Protein AF-A0A060BQP9-F1 (afdb_monomer_lite)

Sequence (134 aa):
MGTMTHGDDLELIRDLPEAISDLVGREVRVDLVGVTRGSAPKGMDKLEFPSPQYASFVRWLYSQRARWSVGLAPLCASEVNDAKSDLKLLEYAALGVPCVASDRGPYAHQDEMAELAAIDPSQWAERCALLMLD

Organism: NCBI:txid157278

Radius of gyration: 14.17 Å; chains: 1; bounding box: 34×31×32 Å

Structure (mmCIF, N/CA/C/O backbone):
data_AF-A0A060BQP9-F1
#
_entry.id   AF-A0A060BQP9-F1
#
loop_
_atom_site.group_PDB
_atom_site.id
_atom_site.type_symbol
_atom_site.label_atom_id
_atom_site.label_alt_id
_atom_site.label_comp_id
_atom_site.label_asym_id
_atom_site.label_entity_id
_atom_site.label_seq_id
_atom_site.pdbx_PDB_ins_code
_atom_site.Cartn_x
_atom_site.Cartn_y
_atom_site.Cartn_z
_atom_site.occupancy
_atom_site.B_iso_or_equiv
_atom_site.auth_seq_id
_atom_site.auth_comp_id
_atom_site.auth_asym_id
_atom_site.auth_atom_id
_atom_site.pdbx_PDB_model_num
ATOM 1 N N . MET A 1 1 ? 9.757 -3.928 2.289 1.00 46.44 1 MET A N 1
ATOM 2 C CA . MET A 1 1 ? 10.681 -2.752 2.265 1.00 46.44 1 MET A CA 1
ATOM 3 C C . MET A 1 1 ? 10.962 -2.365 0.813 1.00 46.44 1 MET A C 1
ATOM 5 O O . MET A 1 1 ? 11.758 -3.034 0.167 1.00 46.44 1 MET A O 1
ATOM 9 N N . GLY A 1 2 ? 10.263 -1.361 0.271 1.00 43.72 2 GLY A N 1
ATOM 10 C CA . GLY A 1 2 ? 10.378 -0.972 -1.143 1.00 43.72 2 GLY A CA 1
ATOM 11 C C . GLY A 1 2 ? 11.680 -0.226 -1.447 1.00 43.72 2 GLY A C 1
ATOM 12 O O . GLY A 1 2 ? 12.011 0.744 -0.770 1.00 43.72 2 GLY A O 1
ATOM 13 N N . THR A 1 3 ? 12.432 -0.691 -2.445 1.00 40.88 3 THR A N 1
ATOM 14 C CA . THR A 1 3 ? 13.570 0.033 -3.024 1.00 40.88 3 THR A CA 1
ATOM 15 C C . THR A 1 3 ? 13.085 1.079 -4.033 1.00 40.88 3 THR A C 1
ATOM 17 O O . THR A 1 3 ? 12.011 0.963 -4.620 1.00 40.88 3 THR A O 1
ATOM 20 N N . MET A 1 4 ? 13.876 2.144 -4.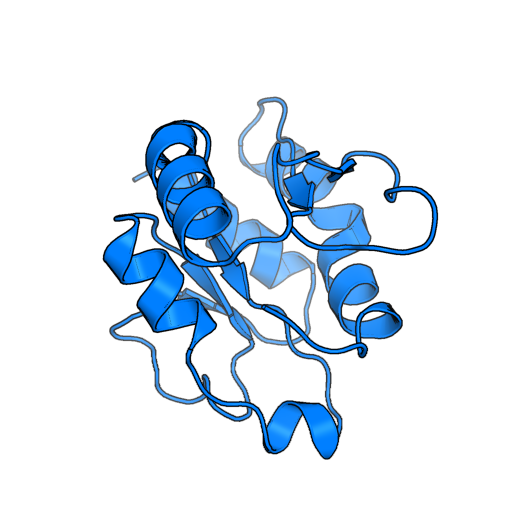171 1.00 48.94 4 MET A N 1
ATOM 21 C CA . MET A 1 4 ? 13.542 3.405 -4.838 1.00 48.94 4 MET A CA 1
ATOM 22 C C . MET A 1 4 ? 13.011 3.244 -6.277 1.00 48.94 4 MET A C 1
ATOM 24 O O . MET A 1 4 ? 13.781 3.011 -7.204 1.00 48.94 4 MET A O 1
ATOM 28 N N . THR A 1 5 ? 11.707 3.471 -6.467 1.00 49.78 5 THR A N 1
ATOM 29 C CA . THR A 1 5 ? 11.071 3.779 -7.777 1.00 49.78 5 THR A CA 1
ATOM 30 C C . THR A 1 5 ? 9.891 4.760 -7.617 1.00 49.78 5 THR A C 1
ATOM 32 O O . THR A 1 5 ? 9.008 4.850 -8.454 1.00 49.78 5 THR A O 1
ATOM 35 N N . HIS A 1 6 ? 9.850 5.499 -6.502 1.00 57.34 6 HIS A N 1
ATOM 36 C CA . HIS A 1 6 ? 8.616 6.058 -5.934 1.00 57.34 6 HIS A CA 1
ATOM 37 C C . HIS A 1 6 ? 8.036 7.319 -6.591 1.00 57.34 6 HIS A C 1
ATOM 39 O O . HIS A 1 6 ? 7.029 7.797 -6.094 1.00 57.34 6 HIS A O 1
ATOM 45 N N . GLY A 1 7 ? 8.640 7.890 -7.636 1.00 65.75 7 GLY A N 1
ATOM 46 C CA . GLY A 1 7 ? 8.076 9.092 -8.266 1.00 65.75 7 GLY A CA 1
ATOM 47 C C . GLY A 1 7 ? 6.727 8.782 -8.905 1.00 65.75 7 GLY A C 1
ATOM 48 O O . GLY A 1 7 ? 5.691 9.234 -8.432 1.00 65.75 7 GLY A O 1
ATOM 49 N N . ASP A 1 8 ? 6.761 7.922 -9.914 1.00 75.69 8 ASP A N 1
ATOM 50 C CA . ASP A 1 8 ? 5.605 7.650 -10.766 1.00 75.69 8 ASP A CA 1
ATOM 51 C C . ASP A 1 8 ? 4.530 6.825 -10.043 1.00 75.69 8 ASP A C 1
ATOM 53 O O . ASP A 1 8 ? 3.341 7.037 -10.258 1.00 75.69 8 ASP A O 1
ATOM 57 N N . ASP A 1 9 ? 4.924 5.918 -9.142 1.00 84.06 9 ASP A N 1
ATOM 58 C CA . ASP A 1 9 ? 3.966 5.135 -8.349 1.00 84.06 9 ASP A CA 1
ATOM 59 C C . ASP A 1 9 ? 3.212 6.021 -7.333 1.00 84.06 9 ASP A C 1
ATOM 61 O O . ASP A 1 9 ? 2.023 5.810 -7.103 1.00 84.06 9 ASP A O 1
ATOM 65 N N . LEU A 1 10 ? 3.884 7.006 -6.707 1.00 84.50 10 LEU A N 1
ATOM 66 C CA . LEU A 1 10 ? 3.217 7.973 -5.817 1.00 84.50 10 LEU A CA 1
ATOM 67 C C . LEU A 1 10 ? 2.413 9.000 -6.614 1.00 84.50 10 LEU A C 1
ATOM 69 O O . LEU A 1 10 ? 1.391 9.469 -6.122 1.00 84.50 10 LEU A O 1
ATOM 73 N N . GLU A 1 11 ? 2.858 9.330 -7.827 1.00 85.69 11 GLU A N 1
ATOM 74 C CA . GLU A 1 11 ? 2.127 10.185 -8.758 1.00 85.69 11 GLU A CA 1
ATOM 75 C C . GLU A 1 11 ? 0.747 9.623 -9.079 1.00 85.69 11 GLU A C 1
ATOM 77 O O . GLU A 1 11 ? -0.242 10.346 -8.992 1.00 85.69 11 GLU A O 1
ATOM 82 N N . LEU A 1 12 ? 0.680 8.323 -9.383 1.00 87.31 12 LEU A N 1
ATOM 83 C CA . LEU A 1 12 ? -0.560 7.624 -9.715 1.00 87.31 12 LEU A CA 1
ATOM 84 C C . LEU A 1 12 ? -1.631 7.772 -8.628 1.00 87.31 12 LEU A C 1
ATOM 86 O O . LEU A 1 12 ? -2.816 7.867 -8.932 1.00 87.31 12 LEU A O 1
ATOM 90 N N . ILE A 1 13 ? -1.212 7.798 -7.363 1.00 90.56 13 ILE A N 1
ATOM 91 C CA . ILE A 1 13 ? -2.121 7.858 -6.215 1.00 90.56 13 ILE A CA 1
ATOM 92 C C . ILE A 1 13 ? -2.137 9.229 -5.533 1.00 90.56 13 ILE A C 1
ATOM 94 O O . ILE A 1 13 ? -2.682 9.347 -4.439 1.00 90.56 13 ILE A O 1
ATOM 98 N N . ARG A 1 14 ? -1.537 10.266 -6.130 1.00 90.19 14 ARG A N 1
ATOM 99 C CA . ARG A 1 14 ? -1.354 11.571 -5.477 1.00 90.19 14 ARG A CA 1
ATOM 100 C C . ARG A 1 14 ? -2.674 12.178 -5.001 1.00 90.19 14 ARG A C 1
ATOM 102 O O . ARG A 1 14 ? -2.763 12.606 -3.854 1.00 90.19 14 ARG A O 1
ATOM 109 N N . ASP A 1 15 ? -3.671 12.193 -5.875 1.00 92.06 15 ASP A N 1
ATOM 110 C CA . ASP A 1 15 ? -4.963 12.844 -5.625 1.00 92.06 15 ASP A CA 1
ATOM 111 C C . ASP A 1 15 ? -5.994 11.867 -5.029 1.00 92.06 15 ASP A C 1
ATOM 113 O O . ASP A 1 15 ? -7.157 12.202 -4.811 1.00 92.06 15 ASP A O 1
ATOM 117 N N . LEU A 1 16 ? -5.552 10.644 -4.719 1.00 93.31 16 LEU A N 1
ATOM 118 C CA . LEU A 1 16 ? -6.390 9.569 -4.211 1.00 93.31 16 LEU A CA 1
ATOM 119 C C . LEU A 1 16 ? -7.104 9.909 -2.886 1.00 93.31 16 LEU A C 1
ATOM 121 O O . LEU A 1 16 ? -8.278 9.564 -2.773 1.00 93.31 16 LEU A O 1
ATOM 125 N N . PRO A 1 17 ? -6.486 10.591 -1.894 1.00 95.00 17 PRO A N 1
ATOM 126 C CA . PRO A 1 17 ? -7.202 10.969 -0.674 1.00 95.00 17 PRO A CA 1
ATOM 127 C C . PRO A 1 17 ? -8.443 11.831 -0.951 1.00 95.00 17 PRO A C 1
ATOM 129 O O . PRO A 1 17 ? -9.499 11.580 -0.376 1.00 95.00 17 PRO A O 1
ATOM 132 N N . GLU A 1 18 ? -8.327 12.815 -1.849 1.00 95.62 18 GLU A N 1
ATOM 133 C CA . GLU A 1 18 ? -9.429 13.710 -2.226 1.00 95.62 18 GLU A CA 1
ATOM 134 C C . GLU A 1 18 ? -10.492 12.950 -3.026 1.00 95.62 18 GLU A C 1
ATOM 136 O O . GLU A 1 18 ? -11.662 12.964 -2.652 1.00 95.62 18 GLU A O 1
ATOM 141 N N . ALA A 1 19 ? -10.076 12.175 -4.032 1.00 95.38 19 ALA A N 1
ATOM 142 C CA . ALA A 1 19 ? -10.991 11.390 -4.857 1.00 95.38 19 ALA A CA 1
ATOM 143 C C . ALA A 1 19 ? -11.802 10.363 -4.044 1.00 95.38 19 ALA A C 1
ATOM 145 O O . ALA A 1 19 ? -13.009 10.235 -4.241 1.00 95.38 19 ALA A O 1
ATOM 146 N N . ILE A 1 20 ? -11.176 9.645 -3.102 1.00 95.81 20 ILE A N 1
ATOM 147 C CA . ILE A 1 20 ? -11.916 8.718 -2.231 1.00 95.81 20 ILE A CA 1
ATOM 148 C C . ILE A 1 20 ? -12.827 9.510 -1.293 1.00 95.81 20 ILE A C 1
ATOM 150 O O . ILE A 1 20 ? -13.984 9.131 -1.130 1.00 95.81 20 ILE A O 1
ATOM 154 N N . SER A 1 21 ? -12.340 10.602 -0.693 1.00 95.50 21 SER A N 1
ATOM 155 C CA . SER A 1 21 ? -13.136 11.442 0.212 1.00 95.50 21 SER A CA 1
ATOM 156 C C . SER A 1 21 ? -14.433 11.924 -0.445 1.00 95.50 21 SER A C 1
ATOM 158 O O . SER A 1 21 ? -15.487 11.872 0.193 1.00 95.50 21 SER A O 1
ATOM 160 N N . ASP A 1 22 ? -14.376 12.330 -1.715 1.00 96.12 22 ASP A N 1
ATOM 161 C CA . ASP A 1 22 ? -15.548 12.736 -2.496 1.00 96.12 22 ASP A CA 1
ATOM 162 C C . ASP A 1 22 ? -16.538 11.581 -2.711 1.00 96.12 22 ASP A C 1
ATOM 164 O O . ASP A 1 22 ? -17.751 11.781 -2.620 1.00 96.12 22 ASP A O 1
ATOM 168 N N . LEU A 1 23 ? -16.040 10.361 -2.938 1.00 96.19 23 LEU A N 1
ATOM 169 C CA . LEU A 1 23 ? -16.872 9.167 -3.126 1.00 96.19 23 LEU A CA 1
ATOM 170 C C . LEU A 1 23 ? -17.536 8.692 -1.827 1.00 96.19 23 LEU A C 1
ATOM 172 O O . LEU A 1 23 ? -18.699 8.290 -1.843 1.00 96.19 23 LEU A O 1
ATOM 176 N N . VAL A 1 24 ? -16.813 8.714 -0.702 1.00 96.06 24 VAL A N 1
ATOM 177 C CA . VAL A 1 24 ? -17.302 8.157 0.575 1.00 96.06 24 VAL A CA 1
ATOM 178 C C . VAL A 1 24 ? -17.934 9.197 1.504 1.00 96.06 24 VAL A C 1
ATOM 180 O O . VAL A 1 24 ? -18.500 8.833 2.535 1.00 96.06 24 VAL A O 1
ATOM 183 N N . GLY A 1 25 ? -17.829 10.490 1.183 1.00 95.81 25 GLY A N 1
ATOM 184 C CA . GLY A 1 25 ? -18.408 11.583 1.970 1.00 95.81 25 GLY A CA 1
ATOM 185 C C . GLY A 1 25 ? -17.786 11.767 3.361 1.00 95.81 25 GLY A C 1
ATOM 186 O O . GLY A 1 25 ? -18.440 12.292 4.264 1.00 95.81 25 GLY A O 1
ATOM 187 N N . ARG A 1 26 ? -16.541 11.319 3.566 1.00 93.94 26 ARG A N 1
ATOM 188 C CA . ARG A 1 26 ? -15.780 11.471 4.819 1.00 93.94 26 ARG A CA 1
ATOM 189 C C . ARG A 1 26 ? -14.300 11.682 4.525 1.00 93.94 26 ARG A C 1
ATOM 191 O O . ARG A 1 26 ? -13.805 11.204 3.514 1.00 93.94 26 ARG A O 1
ATOM 198 N N . GLU A 1 27 ? -13.598 12.334 5.449 1.00 93.81 27 GLU A N 1
ATOM 199 C CA . GLU A 1 27 ? -12.158 12.573 5.325 1.00 93.81 27 GLU A CA 1
ATOM 200 C C . GLU A 1 27 ? -11.382 11.252 5.193 1.00 93.81 27 GLU A C 1
ATOM 202 O O . GLU A 1 27 ? -11.544 10.330 6.000 1.00 93.81 27 GLU A O 1
ATOM 207 N N . VAL A 1 28 ? -10.505 11.191 4.191 1.00 94.38 28 VAL A N 1
ATOM 208 C CA . VAL A 1 28 ? -9.598 10.070 3.935 1.00 94.38 28 VAL A CA 1
ATOM 209 C C . VAL A 1 28 ? -8.159 10.558 4.047 1.00 94.38 28 VAL A C 1
ATOM 211 O O . VAL A 1 28 ? -7.809 11.635 3.570 1.00 94.38 28 VAL A O 1
ATOM 214 N N . ARG A 1 29 ? -7.314 9.746 4.685 1.00 92.44 29 ARG A N 1
ATOM 215 C CA . ARG A 1 29 ? -5.874 9.984 4.822 1.00 92.44 29 ARG A CA 1
ATOM 216 C C . ARG A 1 29 ? -5.103 8.795 4.277 1.00 92.44 29 ARG A C 1
ATOM 218 O O . ARG A 1 29 ? -5.531 7.654 4.437 1.00 92.44 29 ARG A O 1
ATOM 225 N N . VAL A 1 30 ? -3.953 9.068 3.669 1.00 94.12 30 VAL A N 1
ATOM 226 C CA . VAL A 1 30 ? -3.039 8.039 3.164 1.00 94.12 30 VAL A CA 1
ATOM 227 C C . VAL A 1 30 ? -1.726 8.122 3.921 1.00 94.12 30 VAL A C 1
ATOM 229 O O . VAL A 1 30 ? -1.076 9.165 3.940 1.00 94.12 30 VAL A O 1
ATOM 232 N N . ASP A 1 31 ? -1.318 7.003 4.513 1.00 94.25 31 ASP A N 1
ATOM 233 C CA . ASP A 1 31 ? -0.036 6.906 5.193 1.00 94.25 31 ASP A CA 1
ATOM 234 C C . ASP A 1 31 ? 1.040 6.290 4.303 1.00 94.25 31 ASP A C 1
ATOM 236 O O . ASP A 1 31 ? 0.902 5.192 3.761 1.00 94.25 31 ASP A O 1
ATOM 240 N N . LEU A 1 32 ? 2.176 6.969 4.237 1.00 91.31 32 LEU A N 1
ATOM 241 C CA . LEU A 1 32 ? 3.375 6.528 3.553 1.00 91.31 32 LEU A CA 1
ATOM 242 C C . LEU A 1 32 ? 4.349 5.925 4.568 1.00 91.31 32 LEU A C 1
ATOM 244 O O . LEU A 1 32 ? 4.993 6.640 5.339 1.00 91.31 32 LEU A O 1
ATOM 248 N N . VAL A 1 33 ? 4.493 4.600 4.541 1.00 89.81 33 VAL A N 1
ATOM 249 C CA . VAL A 1 33 ? 5.426 3.855 5.399 1.00 89.81 33 VAL A CA 1
ATOM 250 C C . VAL A 1 33 ? 6.696 3.511 4.621 1.00 89.81 33 VAL A C 1
ATOM 252 O O . VAL A 1 33 ? 6.640 2.938 3.535 1.00 89.81 33 VAL A O 1
ATOM 255 N N . GLY A 1 34 ? 7.863 3.837 5.181 1.00 80.88 34 GLY A N 1
ATOM 256 C CA . GLY A 1 34 ? 9.157 3.509 4.565 1.00 80.88 34 GLY A CA 1
ATOM 257 C C . GLY A 1 34 ? 9.606 4.457 3.445 1.00 80.88 34 GLY A C 1
ATOM 258 O O . GLY A 1 34 ? 10.618 4.192 2.801 1.00 80.88 34 GLY A O 1
ATOM 259 N N . VAL A 1 35 ? 8.906 5.577 3.222 1.00 73.25 35 VAL A N 1
ATOM 260 C CA . VAL A 1 35 ? 9.284 6.584 2.213 1.00 73.25 35 VAL A CA 1
ATOM 261 C C . VAL A 1 35 ? 10.334 7.545 2.781 1.00 73.25 35 VAL A C 1
ATOM 263 O O . VAL A 1 35 ? 10.025 8.510 3.479 1.00 73.25 35 VAL A O 1
ATOM 266 N N . THR A 1 36 ? 11.601 7.300 2.447 1.00 56.69 36 THR A N 1
ATOM 267 C CA . T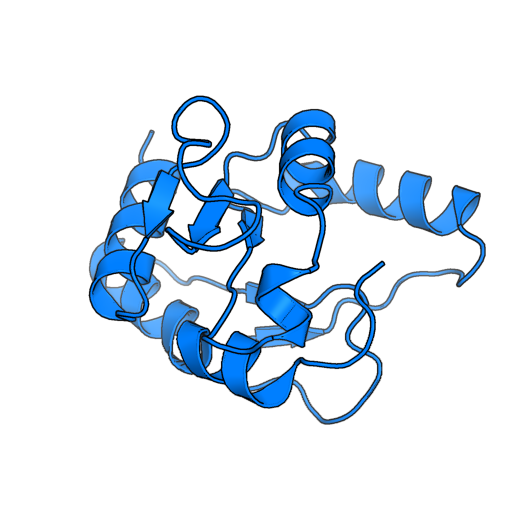HR A 1 36 ? 12.764 7.911 3.118 1.00 56.69 36 THR A CA 1
ATOM 268 C C . THR A 1 36 ? 13.205 9.284 2.594 1.00 56.69 36 THR A C 1
ATOM 270 O O . THR A 1 36 ? 14.069 9.904 3.210 1.00 56.69 36 THR A O 1
ATOM 273 N N . ARG A 1 37 ? 12.654 9.801 1.481 1.00 63.19 37 ARG A N 1
ATOM 274 C CA . ARG A 1 37 ? 13.066 11.099 0.893 1.00 63.19 37 ARG A CA 1
ATOM 275 C C . ARG A 1 37 ? 11.885 11.973 0.455 1.00 63.19 37 ARG A C 1
ATOM 277 O O . ARG A 1 37 ? 10.823 11.450 0.128 1.00 63.19 37 ARG A O 1
ATOM 284 N N . GLY A 1 38 ? 12.080 13.296 0.469 1.00 69.69 38 GLY A N 1
ATOM 285 C CA . GLY A 1 38 ? 11.084 14.315 0.086 1.00 69.69 38 GLY A CA 1
ATOM 286 C C . GLY A 1 38 ? 10.073 14.659 1.187 1.00 69.69 38 GLY A C 1
ATOM 287 O O . GLY A 1 38 ? 10.036 13.998 2.224 1.00 69.69 38 GLY A O 1
ATOM 288 N N . SER A 1 39 ? 9.243 15.677 0.974 1.00 76.75 39 SER A N 1
ATOM 289 C CA . SER A 1 39 ? 8.018 15.880 1.760 1.00 76.75 39 SER A CA 1
ATOM 290 C C . SER A 1 39 ? 6.935 14.900 1.302 1.00 76.75 39 SER A C 1
ATOM 292 O O . SER A 1 39 ? 6.997 14.385 0.185 1.00 76.75 39 SER A O 1
ATOM 294 N N . ALA A 1 40 ? 5.960 14.602 2.160 1.00 80.81 40 ALA A N 1
ATOM 295 C CA . ALA A 1 40 ? 4.758 13.906 1.710 1.00 80.81 40 ALA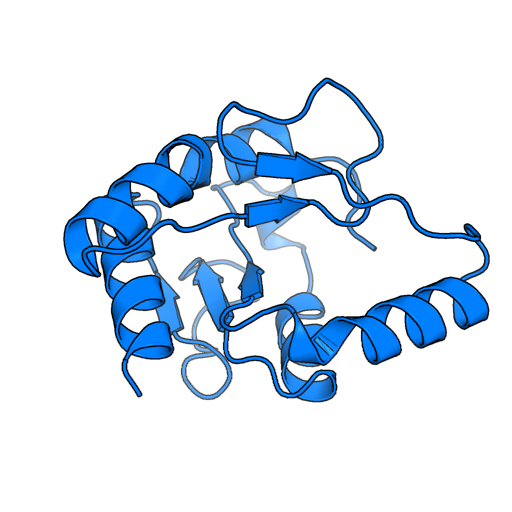 A CA 1
ATOM 296 C C . ALA A 1 40 ? 3.975 14.809 0.732 1.00 80.81 40 ALA A C 1
ATOM 298 O O . ALA A 1 40 ? 4.003 16.034 0.907 1.00 80.81 40 ALA A O 1
ATOM 299 N N . PRO A 1 41 ? 3.298 14.251 -0.287 1.00 82.56 41 PRO A N 1
ATOM 300 C CA . PRO A 1 41 ? 2.288 14.988 -1.038 1.00 82.56 41 PRO A CA 1
ATOM 301 C C . PRO A 1 41 ? 1.189 15.528 -0.111 1.00 82.56 41 PRO A C 1
ATOM 303 O O . PRO A 1 41 ? 0.972 15.013 0.986 1.00 82.56 41 PRO A O 1
ATOM 306 N N . LYS A 1 42 ? 0.477 16.569 -0.554 1.00 81.12 42 LYS A N 1
ATOM 307 C CA . LYS A 1 42 ? -0.679 17.100 0.181 1.00 81.12 42 LYS A CA 1
ATOM 308 C C . LYS A 1 42 ? -1.721 15.986 0.370 1.00 81.12 42 LYS A C 1
ATOM 310 O O . LYS A 1 42 ? -2.002 15.258 -0.570 1.00 81.12 42 LYS A O 1
ATOM 315 N N . GLY A 1 43 ? -2.286 15.867 1.573 1.00 82.81 43 GLY A N 1
ATOM 316 C CA . GLY A 1 43 ? -3.272 14.823 1.896 1.00 82.81 43 GLY A CA 1
ATOM 317 C C . GLY A 1 43 ? -2.668 13.458 2.253 1.00 82.81 43 GLY A C 1
ATOM 318 O O . GLY A 1 43 ? -3.414 12.513 2.504 1.00 82.81 43 GLY A O 1
ATOM 319 N N . MET A 1 44 ? -1.335 13.352 2.308 1.00 90.94 44 MET A N 1
ATOM 320 C CA . MET A 1 44 ? -0.632 12.146 2.739 1.00 90.94 44 MET A CA 1
ATOM 321 C C . MET A 1 44 ? 0.281 12.425 3.929 1.00 90.94 44 MET A C 1
ATOM 323 O O . MET A 1 44 ? 0.960 13.451 3.981 1.00 90.94 44 MET A O 1
ATOM 327 N N . ASP A 1 45 ? 0.362 11.461 4.838 1.00 91.12 45 ASP A N 1
ATOM 328 C CA . ASP A 1 45 ? 1.193 11.524 6.032 1.00 91.12 45 ASP A CA 1
ATOM 329 C C . ASP A 1 45 ? 2.357 10.540 5.913 1.00 91.12 45 ASP A C 1
ATOM 331 O O . ASP A 1 45 ? 2.182 9.366 5.593 1.00 91.12 45 ASP A O 1
ATOM 335 N N . LYS A 1 46 ? 3.581 10.985 6.197 1.00 90.00 46 LYS A N 1
ATOM 336 C CA . LYS A 1 46 ? 4.707 10.059 6.363 1.00 90.00 46 LYS A CA 1
ATOM 337 C C . LYS A 1 46 ? 4.699 9.516 7.778 1.00 90.00 46 LYS A C 1
ATOM 339 O O . LYS A 1 46 ? 4.875 10.275 8.727 1.00 90.00 46 LYS A O 1
ATOM 344 N N . LEU A 1 47 ? 4.546 8.202 7.914 1.00 90.75 47 LEU A N 1
ATOM 345 C CA . LEU A 1 47 ? 4.620 7.561 9.218 1.00 90.75 47 LEU A CA 1
ATOM 346 C C . LEU A 1 47 ? 6.066 7.251 9.583 1.00 90.75 47 LEU A C 1
ATOM 348 O O . LEU A 1 47 ? 6.744 6.442 8.941 1.00 90.75 47 LEU A O 1
ATOM 352 N N . GLU A 1 48 ? 6.512 7.883 10.661 1.00 88.69 48 GLU A N 1
ATOM 353 C CA . GLU A 1 48 ? 7.765 7.545 11.313 1.00 88.69 48 GLU A CA 1
ATOM 354 C C . GLU A 1 48 ? 7.624 6.235 12.090 1.00 88.69 48 GLU A C 1
ATOM 356 O O . GLU A 1 48 ? 6.597 5.953 12.713 1.00 88.69 48 GLU A O 1
ATOM 361 N N . PHE A 1 49 ? 8.681 5.428 12.066 1.00 88.25 49 PHE A N 1
ATOM 362 C CA . PHE A 1 49 ? 8.748 4.163 12.785 1.00 88.25 49 PHE A CA 1
ATOM 363 C C . PHE A 1 49 ? 10.004 4.122 13.664 1.00 88.25 49 PHE A C 1
ATOM 365 O O . PHE A 1 49 ? 11.034 4.701 13.317 1.00 88.25 49 PHE A O 1
ATOM 372 N N . PRO A 1 50 ? 9.947 3.434 14.816 1.00 84.88 50 PRO A N 1
ATOM 373 C CA . PRO A 1 50 ? 10.891 3.650 15.913 1.00 84.88 50 PRO A CA 1
ATOM 374 C C . PRO A 1 50 ? 12.291 3.079 15.667 1.00 84.88 50 PRO A C 1
ATOM 376 O O . PRO A 1 50 ? 13.221 3.390 16.408 1.00 84.88 50 PRO A O 1
ATOM 379 N N . SER A 1 51 ? 12.458 2.185 14.689 1.00 88.12 51 SER A N 1
ATOM 380 C CA . SER A 1 51 ? 13.739 1.527 14.442 1.00 88.12 51 SER A CA 1
ATOM 381 C C . SER A 1 51 ? 13.843 0.980 13.016 1.00 88.12 51 SER A C 1
ATOM 383 O O . SER A 1 51 ? 12.899 0.341 12.550 1.00 88.12 51 SER A O 1
ATOM 385 N N . PRO A 1 52 ? 15.004 1.130 12.348 1.00 81.88 52 PRO A N 1
ATOM 386 C CA . PRO A 1 52 ? 15.276 0.490 11.061 1.00 81.88 52 PRO A CA 1
ATOM 387 C C . PRO A 1 52 ? 15.538 -1.020 11.184 1.00 81.88 52 PRO A C 1
ATOM 389 O O . PRO A 1 52 ? 15.653 -1.707 10.170 1.00 81.88 52 PRO A O 1
ATOM 392 N N . GLN A 1 53 ? 15.648 -1.560 12.405 1.00 91.38 53 GLN A N 1
ATOM 393 C CA . GLN A 1 53 ? 15.837 -2.990 12.612 1.00 91.38 53 GLN A CA 1
ATOM 394 C C . GLN A 1 53 ? 14.578 -3.741 12.171 1.00 91.38 53 GLN A C 1
ATOM 396 O O . GLN A 1 53 ? 13.499 -3.518 12.718 1.00 91.38 53 GLN A O 1
ATOM 401 N N . TYR A 1 54 ? 14.719 -4.672 11.226 1.00 88.56 54 TYR A N 1
ATOM 402 C CA . TYR A 1 54 ? 13.579 -5.329 10.578 1.00 88.56 54 TYR A CA 1
ATOM 403 C C . TYR A 1 54 ? 12.573 -5.947 11.564 1.00 88.56 54 TYR A C 1
ATOM 405 O O . TYR A 1 54 ? 11.377 -5.703 11.456 1.00 88.56 54 TYR A O 1
ATOM 413 N N . ALA A 1 55 ? 13.042 -6.678 12.580 1.00 92.12 55 ALA A N 1
ATOM 414 C CA . ALA A 1 55 ? 12.156 -7.282 13.578 1.00 92.12 55 ALA A CA 1
ATOM 415 C C . ALA A 1 55 ? 11.347 -6.237 14.369 1.00 92.12 55 ALA A C 1
ATOM 417 O O . ALA A 1 55 ? 10.169 -6.448 14.656 1.00 92.12 55 ALA A O 1
ATOM 418 N N . SER A 1 56 ? 11.963 -5.102 14.705 1.00 93.12 56 SER A N 1
ATOM 419 C CA . SER A 1 56 ? 11.288 -3.991 15.381 1.00 93.12 56 SER A CA 1
ATOM 420 C C . SER A 1 56 ? 10.299 -3.294 14.449 1.00 93.12 56 SER A C 1
ATOM 422 O O . SER A 1 56 ? 9.183 -2.996 14.867 1.00 93.12 56 SER A O 1
ATOM 424 N N . PHE A 1 57 ? 10.677 -3.097 13.183 1.00 91.31 57 PHE A N 1
ATOM 425 C CA . PHE A 1 57 ? 9.809 -2.543 12.148 1.00 91.31 57 PHE A CA 1
ATOM 426 C C . PHE A 1 57 ? 8.559 -3.402 11.937 1.00 91.31 57 PHE A C 1
ATOM 428 O O . PHE A 1 57 ? 7.458 -2.873 11.996 1.00 91.31 57 PHE A O 1
ATOM 435 N N . VAL A 1 58 ? 8.700 -4.721 11.774 1.00 92.25 58 VAL A N 1
ATOM 436 C CA . VAL A 1 58 ? 7.559 -5.632 11.571 1.00 92.25 58 VAL A CA 1
ATOM 437 C C . VAL A 1 58 ? 6.624 -5.632 12.781 1.00 92.25 58 VAL A C 1
ATOM 439 O O . VAL A 1 58 ? 5.408 -5.571 12.618 1.00 92.25 58 VAL A O 1
ATOM 442 N N . ARG A 1 59 ? 7.167 -5.643 14.008 1.00 94.44 59 ARG A N 1
ATOM 443 C CA . ARG A 1 59 ? 6.351 -5.555 15.234 1.00 94.44 59 ARG A CA 1
ATOM 444 C C . ARG A 1 59 ? 5.576 -4.245 15.315 1.00 94.44 59 ARG A C 1
ATOM 446 O O . ARG A 1 59 ? 4.412 -4.252 15.706 1.00 94.44 59 ARG A O 1
ATOM 453 N N . TRP A 1 60 ? 6.221 -3.137 14.958 1.00 95.06 60 TRP A N 1
ATOM 454 C CA . TRP A 1 60 ? 5.569 -1.836 14.886 1.00 95.06 60 TRP A CA 1
ATOM 455 C C . TRP A 1 60 ? 4.496 -1.816 13.790 1.00 95.06 60 TRP A C 1
ATOM 457 O O . TRP A 1 60 ? 3.358 -1.468 14.073 1.00 95.06 60 TRP A O 1
ATOM 467 N N . LEU A 1 61 ? 4.809 -2.277 12.579 1.00 94.25 61 LEU A N 1
ATOM 468 C CA . LEU A 1 61 ? 3.873 -2.310 11.454 1.00 94.25 61 LEU A CA 1
ATOM 469 C C . LEU A 1 61 ? 2.618 -3.117 11.811 1.00 94.25 61 LEU A C 1
ATOM 471 O O . LEU A 1 61 ? 1.498 -2.648 11.631 1.00 94.25 61 LEU A O 1
ATOM 475 N N . TYR A 1 62 ? 2.805 -4.291 12.418 1.00 95.25 62 TYR A N 1
ATOM 476 C CA . TYR A 1 62 ? 1.703 -5.121 12.893 1.00 95.25 62 TYR A CA 1
ATOM 477 C C . TYR A 1 62 ? 0.886 -4.444 14.002 1.00 95.25 62 TYR A C 1
ATOM 479 O O . TYR A 1 62 ? -0.339 -4.579 14.028 1.00 95.25 62 TYR A O 1
ATOM 487 N N . SER A 1 63 ? 1.518 -3.703 14.921 1.00 95.56 63 SER A N 1
ATOM 488 C CA . SER A 1 63 ? 0.787 -2.974 15.968 1.00 95.56 63 SER A CA 1
ATOM 489 C C . SER A 1 63 ? -0.055 -1.823 15.414 1.00 95.56 63 SER A C 1
ATOM 491 O O . SER A 1 63 ? -1.072 -1.489 16.016 1.00 95.56 63 SER A O 1
ATOM 493 N N . GLN A 1 64 ? 0.317 -1.273 14.254 1.00 94.75 64 GLN A N 1
ATOM 494 C CA . GLN A 1 64 ? -0.436 -0.228 13.562 1.00 94.75 64 GLN A CA 1
ATOM 495 C C . GLN A 1 64 ? -1.598 -0.757 12.708 1.00 94.75 64 GLN A C 1
ATOM 497 O O . GLN A 1 64 ? -2.419 0.047 12.292 1.00 94.75 64 GLN A O 1
ATOM 502 N N . ARG A 1 65 ? -1.723 -2.070 12.457 1.00 94.56 65 ARG A N 1
ATOM 503 C CA . ARG A 1 65 ? -2.651 -2.623 11.442 1.00 94.56 65 ARG A CA 1
ATOM 504 C C . ARG A 1 65 ? -4.104 -2.134 11.530 1.00 94.56 65 ARG A C 1
ATOM 506 O O . ARG A 1 65 ? -4.723 -1.903 10.505 1.00 94.56 65 ARG A O 1
ATOM 513 N N . ALA A 1 66 ? -4.622 -1.905 12.741 1.00 95.38 66 ALA A N 1
ATOM 514 C CA . ALA A 1 66 ? -5.990 -1.419 12.965 1.00 95.38 66 ALA A CA 1
ATOM 515 C C . ALA A 1 66 ? -6.218 0.043 12.526 1.00 95.38 66 ALA A C 1
ATOM 517 O O . ALA A 1 66 ? -7.337 0.541 12.594 1.00 95.38 66 ALA A O 1
ATOM 518 N N . ARG A 1 67 ? -5.157 0.747 12.119 1.00 94.62 67 ARG A N 1
ATOM 519 C CA . ARG A 1 67 ? -5.201 2.109 11.583 1.00 94.62 67 ARG A CA 1
ATOM 520 C C . ARG A 1 67 ? -5.671 2.152 10.131 1.00 94.62 67 ARG A C 1
ATOM 522 O O . ARG A 1 67 ? -6.196 3.180 9.715 1.00 94.62 67 ARG A O 1
ATOM 529 N N . TRP A 1 68 ? -5.444 1.088 9.363 1.00 95.69 68 TRP A N 1
ATOM 530 C CA . TRP A 1 68 ? -5.660 1.092 7.920 1.00 95.69 68 TRP A CA 1
ATOM 531 C C . TRP A 1 68 ? -6.867 0.253 7.542 1.00 95.69 68 TRP A C 1
ATOM 533 O O . TRP A 1 68 ? -6.973 -0.902 7.943 1.00 95.69 68 TRP A O 1
ATOM 543 N N . SER A 1 69 ? -7.737 0.836 6.723 1.00 95.94 69 SER A N 1
ATOM 544 C CA . SER A 1 69 ? -8.839 0.112 6.089 1.00 95.94 69 SER A CA 1
ATOM 545 C C . SER A 1 69 ? -8.406 -0.551 4.783 1.00 95.94 69 SER A C 1
ATOM 547 O O . SER A 1 69 ? -8.902 -1.618 4.457 1.00 95.94 69 SER A O 1
ATOM 549 N N . VAL A 1 70 ? -7.488 0.078 4.038 1.00 97.44 70 VAL A N 1
ATOM 550 C CA . VAL A 1 70 ? -7.079 -0.358 2.695 1.00 97.44 70 VAL A CA 1
ATOM 551 C C . VAL A 1 70 ? -5.566 -0.210 2.523 1.00 97.44 70 VAL A C 1
ATOM 553 O O . VAL A 1 70 ? -4.993 0.832 2.849 1.00 97.44 70 VAL A O 1
ATOM 556 N N . GLY A 1 71 ? -4.914 -1.250 2.004 1.00 96.75 71 GLY A N 1
ATOM 557 C CA . GLY A 1 71 ? -3.521 -1.234 1.556 1.00 96.75 71 GLY A CA 1
ATOM 558 C C . GLY A 1 71 ? -3.390 -0.795 0.094 1.00 96.75 71 GLY A C 1
ATOM 559 O O . GLY A 1 71 ? -4.252 -1.103 -0.725 1.00 96.75 71 GLY A O 1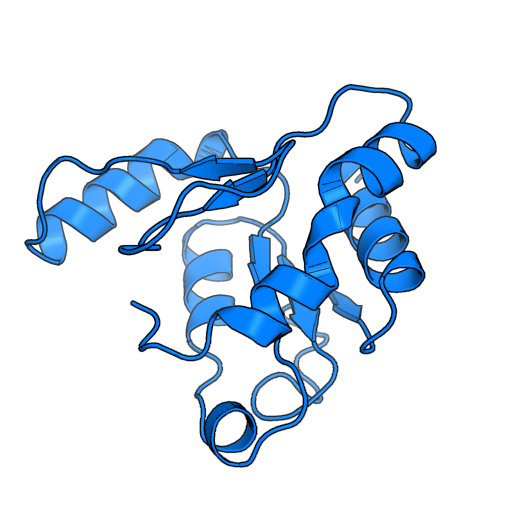
ATOM 560 N N . LEU A 1 72 ? -2.299 -0.101 -0.252 1.00 96.19 72 LEU A N 1
ATOM 561 C CA . LEU A 1 72 ? -2.050 0.409 -1.609 1.00 96.19 72 LEU A CA 1
ATOM 562 C C . LEU A 1 72 ? -0.745 -0.152 -2.201 1.00 96.19 72 LEU A C 1
ATOM 564 O O . LEU A 1 72 ? 0.370 0.123 -1.725 1.00 96.19 72 LEU A O 1
ATOM 568 N N . ALA A 1 73 ? -0.869 -0.890 -3.302 1.00 95.19 73 ALA A N 1
ATOM 569 C CA . ALA A 1 73 ? 0.249 -1.432 -4.072 1.00 95.19 73 ALA A CA 1
ATOM 570 C C . ALA A 1 73 ? 0.283 -0.901 -5.523 1.00 95.19 73 ALA A C 1
ATOM 572 O O . ALA A 1 73 ? 0.153 -1.690 -6.459 1.00 95.19 73 ALA A O 1
ATOM 573 N N . PRO A 1 74 ? 0.469 0.418 -5.743 1.00 93.88 74 PRO A N 1
ATOM 574 C CA . PRO A 1 74 ? 0.601 0.957 -7.092 1.00 93.88 74 PRO A CA 1
ATOM 575 C C . PRO A 1 74 ? 1.933 0.544 -7.725 1.00 93.88 74 PRO A C 1
ATOM 577 O O . PRO A 1 74 ? 2.971 0.518 -7.056 1.00 93.88 74 PRO A O 1
ATOM 580 N N . LEU A 1 75 ? 1.885 0.241 -9.019 1.00 92.19 75 LEU A N 1
ATOM 581 C CA . LEU A 1 75 ? 3.013 0.052 -9.921 1.00 92.19 75 LEU A CA 1
ATOM 582 C C . LEU A 1 75 ? 2.699 0.712 -11.266 1.00 92.19 75 LEU A C 1
ATOM 584 O O . LEU A 1 75 ? 1.787 0.299 -11.978 1.00 92.19 75 LEU A O 1
ATOM 588 N N . CYS A 1 76 ? 3.519 1.678 -11.659 1.00 89.31 76 CYS A N 1
ATOM 589 C CA . CYS A 1 76 ? 3.553 2.231 -13.010 1.00 89.31 76 CYS A CA 1
ATOM 590 C C . CYS A 1 76 ? 4.368 1.342 -13.961 1.00 89.31 76 CYS A C 1
ATOM 592 O O . CYS A 1 76 ? 5.128 0.472 -13.524 1.00 89.31 76 CYS A O 1
ATOM 594 N N . ALA A 1 77 ? 4.223 1.554 -15.272 1.00 88.38 77 ALA A N 1
ATOM 595 C CA . ALA A 1 77 ? 4.937 0.784 -16.289 1.00 88.38 77 ALA A CA 1
ATOM 596 C C . ALA A 1 77 ? 6.446 1.049 -16.299 1.00 88.38 77 ALA A C 1
ATOM 598 O O . ALA A 1 77 ? 6.888 2.133 -16.662 1.00 88.38 77 ALA A O 1
ATOM 599 N N . SER A 1 78 ? 7.238 0.044 -15.914 1.00 88.44 78 SER A N 1
ATOM 600 C CA . SER A 1 78 ? 8.697 0.046 -16.057 1.00 88.44 78 SER A CA 1
ATOM 601 C C . SER A 1 78 ? 9.266 -1.369 -15.938 1.00 88.44 78 SER A C 1
ATOM 603 O O . SER A 1 78 ? 8.720 -2.193 -15.206 1.00 88.44 78 SER A O 1
ATOM 605 N N . GLU A 1 79 ? 10.413 -1.626 -16.575 1.00 88.25 79 GLU A N 1
ATOM 606 C CA . GLU A 1 79 ? 11.121 -2.915 -16.469 1.00 88.25 79 GLU A CA 1
ATOM 607 C C . GLU A 1 79 ? 11.444 -3.283 -15.011 1.00 88.25 79 GLU A C 1
ATOM 609 O O . GLU A 1 79 ? 11.372 -4.444 -14.616 1.00 88.25 79 GLU A O 1
ATOM 614 N N . VAL A 1 80 ? 11.760 -2.280 -14.182 1.00 86.75 80 VAL A N 1
ATOM 615 C CA . VAL A 1 80 ? 12.034 -2.475 -12.752 1.00 86.75 80 VAL A CA 1
ATOM 616 C C . VAL A 1 80 ? 10.777 -2.912 -12.005 1.00 86.75 80 VAL A C 1
ATOM 618 O O . VAL A 1 80 ? 10.856 -3.825 -11.187 1.00 86.75 80 VAL A O 1
ATOM 621 N N . ASN A 1 81 ? 9.627 -2.278 -12.262 1.00 88.00 81 ASN A N 1
ATOM 622 C CA . ASN A 1 81 ? 8.361 -2.653 -11.626 1.00 88.00 81 ASN A CA 1
ATOM 623 C C . ASN A 1 81 ? 7.874 -4.031 -12.085 1.00 88.00 81 ASN A C 1
ATOM 625 O O . ASN A 1 81 ? 7.308 -4.765 -11.280 1.00 88.00 81 ASN A O 1
ATOM 629 N N . ASP A 1 82 ? 8.146 -4.400 -13.333 1.00 88.44 82 ASP A N 1
ATOM 630 C CA . ASP A 1 82 ? 7.766 -5.699 -13.894 1.00 88.44 82 ASP A CA 1
ATOM 631 C C . ASP A 1 82 ? 8.600 -6.850 -13.310 1.00 88.44 82 ASP A C 1
ATOM 633 O O . ASP A 1 82 ? 8.131 -7.983 -13.251 1.00 88.44 82 ASP A O 1
ATOM 637 N N . ALA A 1 83 ? 9.806 -6.554 -12.814 1.00 89.62 83 ALA A N 1
ATOM 638 C CA . ALA A 1 83 ? 10.675 -7.504 -12.121 1.00 89.62 83 ALA A CA 1
ATOM 639 C C . ALA A 1 83 ? 10.462 -7.559 -10.593 1.00 89.62 83 ALA A C 1
ATOM 641 O O . ALA A 1 83 ? 11.154 -8.319 -9.907 1.00 89.62 83 ALA A O 1
ATOM 642 N N . LYS A 1 84 ? 9.558 -6.744 -10.024 1.00 89.69 84 LYS A N 1
ATOM 643 C CA . LYS A 1 84 ? 9.236 -6.807 -8.587 1.00 89.69 84 LYS A CA 1
ATOM 644 C C . LYS A 1 84 ? 8.518 -8.118 -8.259 1.00 89.69 84 LYS A C 1
ATOM 646 O O . LYS A 1 84 ? 7.983 -8.782 -9.135 1.00 89.69 84 LYS A O 1
ATOM 651 N N . SER A 1 85 ? 8.510 -8.487 -6.981 1.00 92.75 85 SER A N 1
ATOM 652 C CA . SER A 1 85 ? 7.668 -9.571 -6.473 1.00 92.75 85 SER A CA 1
ATOM 653 C C . SER A 1 85 ? 6.319 -9.048 -5.978 1.00 92.75 85 SER A C 1
ATOM 655 O O . SER A 1 85 ? 6.119 -7.846 -5.799 1.00 92.75 85 SER A O 1
ATOM 657 N N . ASP A 1 86 ? 5.420 -9.978 -5.681 1.00 93.31 86 ASP A N 1
ATOM 658 C CA . ASP A 1 86 ? 4.099 -9.754 -5.097 1.00 93.31 86 ASP A CA 1
ATOM 659 C C . ASP A 1 86 ? 4.121 -9.533 -3.568 1.00 93.31 86 ASP A C 1
ATOM 661 O O . ASP A 1 86 ? 3.080 -9.522 -2.914 1.00 93.31 86 ASP A O 1
ATOM 665 N N . LEU A 1 87 ? 5.302 -9.313 -2.971 1.00 92.88 87 LEU A N 1
ATOM 666 C CA . LEU A 1 87 ? 5.498 -9.313 -1.515 1.00 92.88 87 LEU A CA 1
ATOM 667 C C . LEU A 1 87 ? 4.568 -8.345 -0.765 1.00 92.88 87 LEU A C 1
ATOM 669 O O . LEU A 1 87 ? 4.159 -8.650 0.352 1.00 92.88 87 LEU A O 1
ATOM 673 N N . LYS A 1 88 ? 4.207 -7.204 -1.368 1.00 92.31 88 LYS A N 1
ATOM 674 C CA . LYS A 1 88 ? 3.250 -6.267 -0.760 1.00 92.31 88 LYS A CA 1
ATOM 675 C C . LYS A 1 88 ? 1.883 -6.908 -0.506 1.00 92.31 88 LYS A C 1
ATOM 677 O O . LYS A 1 88 ? 1.287 -6.624 0.527 1.00 92.31 88 LYS A O 1
ATOM 682 N N . LEU A 1 89 ? 1.401 -7.765 -1.408 1.00 95.94 89 LEU A N 1
ATOM 683 C CA . LEU A 1 89 ? 0.104 -8.431 -1.253 1.00 95.94 89 LEU A CA 1
ATOM 684 C C . LEU A 1 89 ? 0.143 -9.393 -0.062 1.00 95.94 89 LEU A C 1
ATOM 686 O O . LEU A 1 89 ? -0.741 -9.367 0.790 1.00 95.94 89 LEU A O 1
ATOM 690 N N . LEU A 1 90 ? 1.232 -10.156 0.066 1.00 95.56 90 LEU A N 1
ATOM 691 C CA . LEU A 1 90 ? 1.458 -11.048 1.206 1.00 95.56 90 LEU A CA 1
ATOM 692 C C . LEU A 1 90 ? 1.583 -10.278 2.529 1.00 95.56 90 LEU A C 1
ATOM 694 O O . LEU A 1 90 ? 1.061 -10.719 3.552 1.00 95.56 90 LEU A O 1
ATOM 698 N N . GLU A 1 91 ? 2.261 -9.126 2.523 1.00 94.69 91 GLU A N 1
ATOM 699 C CA . GLU A 1 91 ? 2.362 -8.244 3.691 1.00 94.69 91 GLU A CA 1
ATOM 700 C C . GLU A 1 91 ? 0.973 -7.730 4.115 1.00 94.69 91 GLU A C 1
ATOM 702 O O . GLU A 1 91 ? 0.638 -7.808 5.297 1.00 94.69 91 GLU A O 1
ATOM 707 N N . TYR A 1 92 ? 0.138 -7.267 3.178 1.00 96.94 92 TYR A N 1
ATOM 708 C CA . TYR A 1 92 ? -1.226 -6.813 3.480 1.00 96.94 92 TYR A CA 1
ATOM 709 C C . TYR A 1 92 ? -2.128 -7.945 3.980 1.00 96.94 92 TYR A C 1
ATOM 711 O O . TYR A 1 92 ? -2.794 -7.782 5.007 1.00 96.94 92 TYR A O 1
ATOM 719 N N . ALA A 1 93 ? -2.060 -9.121 3.353 1.00 95.56 93 ALA A N 1
ATOM 720 C CA . ALA A 1 93 ? -2.771 -10.311 3.808 1.00 95.56 93 ALA A CA 1
ATOM 721 C C . ALA A 1 93 ? -2.362 -10.708 5.239 1.00 95.56 93 ALA A C 1
ATOM 723 O O . ALA A 1 93 ? -3.217 -10.960 6.086 1.00 95.56 93 ALA A O 1
ATOM 724 N N . ALA A 1 94 ? -1.062 -10.689 5.555 1.00 95.38 94 ALA A N 1
ATOM 725 C CA . ALA A 1 94 ? -0.563 -10.976 6.902 1.00 95.38 94 ALA A CA 1
ATOM 726 C C . ALA A 1 94 ? -0.995 -9.930 7.949 1.00 95.38 94 ALA A C 1
ATOM 728 O O . ALA A 1 94 ? -1.106 -10.249 9.135 1.00 95.38 94 ALA A O 1
ATOM 729 N N . LEU A 1 95 ? -1.239 -8.685 7.528 1.00 96.19 95 LEU A N 1
ATOM 730 C CA . LEU A 1 95 ? -1.800 -7.633 8.379 1.00 96.19 95 LEU A CA 1
ATOM 731 C C . LEU A 1 95 ? -3.329 -7.721 8.515 1.00 96.19 95 LEU A C 1
ATOM 733 O O . LEU A 1 95 ? -3.879 -7.050 9.389 1.00 96.19 95 LEU A O 1
ATOM 737 N N . GLY A 1 96 ? -4.000 -8.545 7.703 1.00 96.25 96 GLY A N 1
ATOM 738 C CA . GLY A 1 96 ? -5.460 -8.610 7.630 1.00 96.25 96 GLY A CA 1
ATOM 739 C C . GLY A 1 96 ? -6.080 -7.345 7.035 1.00 96.25 96 GLY A C 1
ATOM 740 O O . GLY A 1 96 ? -7.182 -6.974 7.424 1.00 96.25 96 GLY A O 1
ATOM 741 N N . VAL A 1 97 ? -5.350 -6.656 6.152 1.00 97.06 97 VAL A N 1
ATOM 742 C CA . VAL A 1 97 ? -5.784 -5.409 5.513 1.00 97.06 97 VAL A CA 1
ATOM 743 C C . VAL A 1 97 ? -6.085 -5.714 4.043 1.00 97.06 97 VAL A C 1
ATOM 745 O O . VAL A 1 97 ? -5.164 -6.128 3.336 1.00 97.06 97 VAL A O 1
ATOM 748 N N . PRO A 1 98 ? -7.327 -5.532 3.557 1.00 97.31 98 PRO A N 1
ATOM 749 C CA . PRO A 1 98 ? -7.622 -5.691 2.136 1.00 97.31 98 PRO A CA 1
ATOM 750 C C . PRO A 1 98 ? -6.864 -4.629 1.333 1.00 97.31 98 PRO A C 1
ATOM 752 O O . PRO A 1 98 ? -6.543 -3.557 1.852 1.00 97.31 98 PRO A O 1
ATOM 755 N N . CYS A 1 99 ? -6.528 -4.908 0.077 1.00 97.62 99 CYS A N 1
ATOM 756 C CA . CYS A 1 99 ? -5.675 -4.004 -0.690 1.00 97.62 99 CYS A CA 1
ATOM 757 C C . CYS A 1 99 ? -6.120 -3.819 -2.136 1.00 97.62 99 CYS A C 1
ATOM 759 O O . CYS A 1 99 ? -6.741 -4.700 -2.728 1.00 97.62 99 CYS A O 1
ATOM 761 N N . VAL A 1 100 ? -5.760 -2.655 -2.681 1.00 98.00 100 VAL A N 1
ATOM 762 C CA . VAL A 1 100 ? -5.830 -2.351 -4.111 1.00 98.00 100 VAL A CA 1
ATOM 763 C C . VAL A 1 100 ? -4.421 -2.424 -4.688 1.00 98.00 100 VAL A C 1
ATOM 765 O O . VAL A 1 100 ? -3.475 -1.842 -4.136 1.00 98.00 100 VAL A O 1
ATOM 768 N N . ALA A 1 101 ? -4.273 -3.135 -5.800 1.00 97.31 101 ALA A N 1
ATOM 769 C CA . ALA A 1 101 ? -3.001 -3.342 -6.478 1.00 97.31 101 ALA A CA 1
ATOM 770 C C . ALA A 1 101 ? -3.105 -3.000 -7.964 1.00 97.31 101 ALA A C 1
ATOM 772 O O . ALA A 1 101 ? -4.174 -3.085 -8.561 1.00 97.31 101 ALA A O 1
ATOM 773 N N . SER A 1 102 ? -1.988 -2.613 -8.580 1.00 96.06 102 SER A N 1
ATOM 774 C CA . SER A 1 102 ? -1.983 -2.397 -10.027 1.00 96.06 102 SER A CA 1
ATOM 775 C C . SER A 1 102 ? -2.249 -3.693 -10.791 1.00 96.06 102 SER A C 1
ATOM 777 O O . SER A 1 102 ? -1.604 -4.696 -10.513 1.00 96.06 102 SER A O 1
ATOM 779 N N . ASP A 1 103 ? -3.101 -3.647 -11.813 1.00 95.44 103 ASP A N 1
ATOM 780 C CA . ASP A 1 103 ? -3.368 -4.763 -12.733 1.00 95.44 103 ASP A CA 1
ATOM 781 C C . ASP A 1 103 ? -2.208 -4.970 -13.728 1.00 95.44 103 ASP A C 1
ATOM 783 O O . ASP A 1 103 ? -2.325 -4.726 -14.931 1.00 95.44 103 ASP A O 1
ATOM 787 N N . ARG A 1 104 ? -1.010 -5.283 -13.213 1.00 93.81 104 ARG A N 1
ATOM 788 C CA . ARG A 1 104 ? 0.191 -5.537 -14.022 1.00 93.81 104 ARG A CA 1
ATOM 789 C C . ARG A 1 104 ? 1.334 -6.167 -13.236 1.00 93.81 104 ARG A C 1
ATOM 791 O O . ARG A 1 104 ? 1.373 -6.150 -12.006 1.00 93.81 104 ARG A O 1
ATOM 798 N N . GLY A 1 105 ? 2.340 -6.619 -13.987 1.00 91.81 105 GLY A N 1
ATOM 799 C CA . GLY A 1 105 ? 3.599 -7.116 -13.440 1.00 91.81 105 GLY A CA 1
ATOM 800 C C . GLY A 1 105 ? 3.348 -8.273 -12.466 1.00 91.81 105 GLY A C 1
ATOM 801 O O . GLY A 1 105 ? 2.550 -9.152 -12.790 1.00 91.81 105 GLY A O 1
ATOM 802 N N . PRO A 1 106 ? 3.965 -8.282 -11.272 1.00 93.56 106 PRO A N 1
ATOM 803 C CA . PRO A 1 106 ? 3.791 -9.374 -10.312 1.00 93.56 106 PRO A CA 1
ATOM 804 C C . PRO A 1 106 ? 2.387 -9.480 -9.707 1.00 93.56 106 PRO A C 1
ATOM 806 O O . PRO A 1 106 ? 2.086 -10.475 -9.054 1.00 93.56 106 PRO A O 1
ATOM 809 N N . TYR A 1 107 ? 1.546 -8.460 -9.880 1.00 95.31 107 TYR A N 1
ATOM 810 C CA . TYR A 1 107 ? 0.185 -8.443 -9.349 1.00 95.31 107 TYR A CA 1
ATOM 811 C C . TYR A 1 107 ? -0.862 -8.854 -10.387 1.00 95.31 107 TYR A C 1
ATOM 813 O O . TYR A 1 107 ? -2.021 -9.049 -10.029 1.00 95.31 107 TYR A O 1
ATOM 821 N N . ALA A 1 108 ? -0.473 -8.989 -11.661 1.00 91.38 108 ALA A N 1
ATOM 822 C CA . ALA A 1 108 ? -1.385 -9.464 -12.690 1.00 91.38 108 ALA A CA 1
ATOM 823 C C . ALA A 1 108 ? -1.931 -10.843 -12.286 1.00 91.38 108 ALA A C 1
ATOM 825 O O . ALA A 1 108 ? -1.156 -11.733 -11.929 1.00 91.38 108 ALA A O 1
ATOM 826 N N . HIS A 1 109 ? -3.254 -11.008 -12.357 1.00 91.81 109 HIS A N 1
ATOM 827 C CA . HIS A 1 109 ? -3.970 -12.237 -11.984 1.00 91.81 109 HIS A CA 1
ATOM 828 C C . HIS A 1 109 ? -3.976 -12.577 -10.480 1.00 91.81 109 HIS A C 1
ATOM 830 O O . HIS A 1 109 ? -4.225 -13.726 -10.116 1.00 91.81 109 HIS A O 1
ATOM 836 N N . GLN A 1 110 ? -3.704 -11.606 -9.601 1.00 94.38 110 GLN A N 1
ATOM 837 C CA . GLN A 1 110 ? -3.798 -11.768 -8.142 1.00 94.38 110 GLN A CA 1
ATOM 838 C C . GLN A 1 110 ? -5.167 -11.322 -7.589 1.00 94.38 110 GLN A C 1
ATOM 840 O O . GLN A 1 110 ? -5.250 -10.817 -6.469 1.00 94.38 110 GLN A O 1
ATOM 845 N N . ASP A 1 111 ? -6.244 -11.520 -8.356 1.00 93.94 111 ASP A N 1
ATOM 846 C CA . ASP A 1 111 ? -7.620 -11.125 -8.007 1.00 93.94 111 ASP A CA 1
ATOM 847 C C . ASP A 1 111 ? -8.135 -11.794 -6.718 1.00 93.94 111 ASP A C 1
ATOM 849 O O . ASP A 1 111 ? -9.031 -11.285 -6.052 1.00 93.94 111 ASP A O 1
ATOM 853 N N . GLU A 1 112 ? -7.555 -12.935 -6.331 1.00 93.31 112 GLU A N 1
ATOM 854 C CA . GLU A 1 112 ? -7.879 -13.608 -5.065 1.00 93.31 112 GLU A CA 1
ATOM 855 C C . GLU A 1 112 ? -7.267 -12.909 -3.836 1.00 93.31 112 GLU A C 1
ATOM 857 O O . GLU A 1 112 ? -7.720 -13.135 -2.713 1.00 93.31 112 GLU A O 1
ATOM 862 N N . MET A 1 113 ? -6.229 -12.082 -4.021 1.00 93.62 113 MET A N 1
ATOM 863 C CA . MET A 1 113 ? -5.506 -11.411 -2.932 1.00 93.62 113 MET A CA 1
ATOM 864 C C . MET A 1 113 ? -5.767 -9.901 -2.861 1.00 93.62 113 MET A C 1
ATOM 866 O O . MET A 1 113 ? -5.532 -9.298 -1.809 1.00 93.62 113 MET A O 1
ATOM 870 N N . ALA A 1 114 ? -6.201 -9.277 -3.959 1.00 97.06 114 ALA A N 1
ATOM 871 C CA . ALA A 1 114 ? -6.351 -7.829 -4.064 1.00 97.06 114 ALA A CA 1
ATOM 872 C C . ALA A 1 114 ? -7.424 -7.422 -5.081 1.00 97.06 114 ALA A C 1
ATOM 874 O O . ALA A 1 114 ? -7.629 -8.095 -6.087 1.00 97.06 114 ALA A O 1
ATOM 875 N N . GLU A 1 115 ? -8.020 -6.248 -4.873 1.00 97.56 115 GLU A N 1
ATOM 876 C CA . GLU A 1 115 ? -8.761 -5.555 -5.928 1.00 97.56 115 GLU A CA 1
ATOM 877 C C . GLU A 1 115 ? -7.763 -4.986 -6.944 1.00 97.56 115 GLU A C 1
ATOM 879 O O . GLU A 1 115 ? -6.902 -4.168 -6.600 1.00 97.56 115 GLU A O 1
ATOM 884 N N . LEU A 1 116 ? -7.865 -5.411 -8.202 1.00 96.88 116 LEU A N 1
ATOM 885 C CA . LEU A 1 116 ? -6.961 -4.953 -9.252 1.00 96.88 116 LEU A CA 1
ATOM 886 C C . LEU A 1 116 ? -7.466 -3.654 -9.894 1.00 96.88 116 LEU A C 1
ATOM 888 O O . LEU A 1 116 ? -8.646 -3.501 -10.222 1.00 96.88 116 LEU A O 1
ATOM 892 N N . ALA A 1 117 ? -6.546 -2.708 -10.081 1.00 96.44 117 ALA A N 1
ATOM 893 C CA . ALA A 1 117 ? -6.798 -1.425 -10.717 1.00 96.44 117 ALA A CA 1
ATOM 894 C C . ALA A 1 117 ? -5.767 -1.137 -11.818 1.00 96.44 117 ALA A C 1
ATOM 896 O O . ALA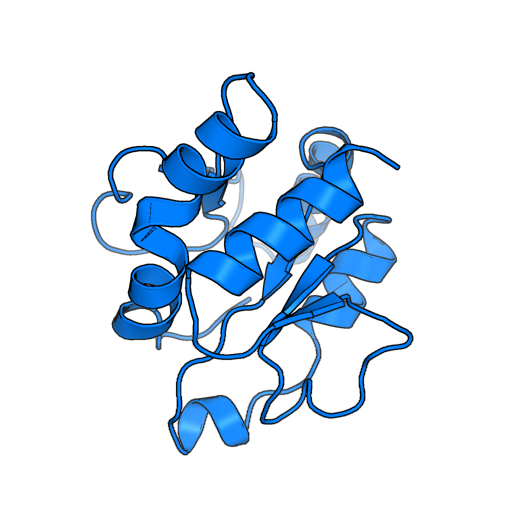 A 1 117 ? -4.553 -1.204 -11.615 1.00 96.44 117 ALA A O 1
ATOM 897 N N . ALA A 1 118 ? -6.244 -0.755 -12.994 1.00 93.44 118 ALA A N 1
ATOM 898 C CA . ALA A 1 118 ? -5.463 -0.176 -14.070 1.00 93.44 118 ALA A CA 1
ATOM 899 C C . ALA A 1 118 ? -4.742 1.109 -13.614 1.00 93.44 118 ALA A C 1
ATOM 901 O O . ALA A 1 118 ? -4.970 1.649 -12.528 1.00 93.44 118 ALA A O 1
ATOM 902 N N . ILE A 1 119 ? -3.854 1.626 -14.466 1.00 89.50 119 ILE A N 1
ATOM 903 C CA . ILE A 1 119 ? -3.177 2.916 -14.255 1.00 89.50 119 ILE A CA 1
ATOM 904 C C . ILE A 1 119 ? -4.167 4.054 -14.574 1.00 89.50 119 ILE A C 1
ATOM 906 O O . ILE A 1 119 ? -4.020 4.778 -15.555 1.00 89.50 119 ILE A O 1
ATOM 910 N N . ASP A 1 120 ? -5.215 4.154 -13.762 1.00 91.50 120 ASP A N 1
ATOM 911 C CA . ASP A 1 120 ? -6.296 5.131 -13.856 1.00 91.50 120 ASP A CA 1
ATOM 912 C C . ASP A 1 120 ? -6.683 5.584 -12.436 1.00 91.50 120 ASP A C 1
ATOM 914 O O . ASP A 1 120 ? -7.256 4.791 -11.682 1.00 91.50 120 ASP A O 1
ATOM 918 N N . PRO A 1 121 ? -6.390 6.839 -12.048 1.00 90.19 121 PRO A N 1
ATOM 919 C CA . PRO A 1 121 ? -6.694 7.347 -10.711 1.00 90.19 121 PRO A CA 1
ATOM 920 C C . PRO A 1 121 ? -8.164 7.198 -10.297 1.00 90.19 121 PRO A C 1
ATOM 922 O O . PRO A 1 121 ? -8.443 6.987 -9.116 1.00 90.19 121 PRO A O 1
ATOM 925 N N . SER A 1 122 ? -9.103 7.275 -11.248 1.00 93.56 122 SER A N 1
ATOM 926 C CA . SER A 1 122 ? -10.533 7.144 -10.950 1.00 93.56 122 SER A CA 1
ATOM 927 C C . SER A 1 122 ? -10.879 5.728 -10.491 1.00 93.56 122 SER A C 1
ATOM 929 O O . SER A 1 122 ? -11.495 5.547 -9.440 1.00 93.56 122 SER A O 1
ATOM 931 N N . GLN A 1 123 ? -10.362 4.719 -11.193 1.00 95.56 123 GLN A N 1
ATOM 932 C CA . GLN A 1 123 ? -10.551 3.324 -10.820 1.00 95.56 123 GLN A CA 1
ATOM 933 C C . GLN A 1 123 ? -9.902 3.007 -9.467 1.00 95.56 123 GLN A C 1
ATOM 935 O O . GLN A 1 123 ? -10.490 2.292 -8.662 1.00 95.56 123 GLN A O 1
ATOM 940 N N . TRP A 1 124 ? -8.728 3.569 -9.167 1.00 96.88 124 TRP A N 1
ATOM 941 C CA . TRP A 1 124 ? -8.116 3.425 -7.840 1.00 96.88 124 TRP A CA 1
ATOM 942 C C . TRP A 1 124 ? -9.027 3.942 -6.724 1.00 96.88 124 TRP A C 1
ATOM 944 O O . TRP A 1 124 ? -9.180 3.269 -5.701 1.00 96.88 124 TRP A O 1
ATOM 954 N N . ALA A 1 125 ? -9.645 5.110 -6.919 1.00 96.56 125 ALA A N 1
ATOM 955 C CA . ALA A 1 125 ? -10.554 5.694 -5.939 1.00 96.56 125 ALA A CA 1
ATOM 956 C C . ALA A 1 125 ? -11.805 4.827 -5.740 1.00 96.56 125 ALA A C 1
ATOM 958 O O . ALA A 1 125 ? -12.170 4.540 -4.600 1.00 96.56 125 ALA A O 1
ATOM 959 N N . GLU A 1 126 ? -12.408 4.345 -6.829 1.00 97.06 126 GLU A N 1
ATOM 960 C CA . GLU A 1 126 ? -13.571 3.452 -6.793 1.00 97.06 126 GLU A CA 1
ATOM 961 C C . GLU A 1 126 ? -13.270 2.141 -6.053 1.00 97.06 126 GLU A C 1
ATOM 963 O O . GLU A 1 126 ? -14.015 1.758 -5.152 1.00 97.06 126 GLU A O 1
ATOM 968 N N . ARG A 1 127 ? -12.146 1.479 -6.366 1.00 97.44 127 ARG A N 1
ATOM 969 C CA . ARG A 1 127 ? -11.736 0.226 -5.706 1.00 97.44 127 ARG A CA 1
ATOM 970 C C . ARG A 1 127 ? -11.463 0.415 -4.219 1.00 97.44 127 ARG A C 1
ATOM 972 O O . ARG A 1 127 ? -11.880 -0.405 -3.407 1.00 97.44 127 ARG A O 1
ATOM 979 N N . CYS A 1 128 ? -10.814 1.515 -3.844 1.00 97.31 128 CYS A N 1
ATOM 980 C CA . CYS A 1 128 ? -10.614 1.833 -2.434 1.00 97.31 128 CYS A CA 1
ATOM 981 C C . CYS A 1 128 ? -11.943 2.112 -1.723 1.00 97.31 128 CYS A C 1
ATOM 983 O O . CYS A 1 128 ? -12.131 1.658 -0.598 1.00 97.31 128 CYS A O 1
ATOM 985 N N . ALA A 1 129 ? -12.857 2.849 -2.361 1.00 96.56 129 ALA A N 1
ATOM 986 C CA . ALA A 1 129 ? -14.161 3.161 -1.790 1.0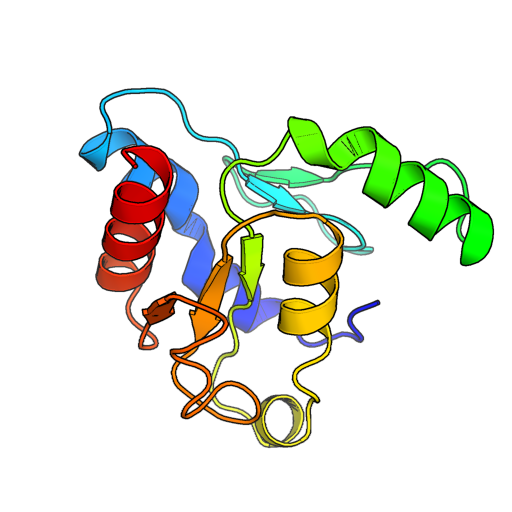0 96.56 129 ALA A CA 1
ATOM 987 C C . ALA A 1 129 ? -14.997 1.894 -1.554 1.00 96.56 129 ALA A C 1
ATOM 989 O O . ALA A 1 129 ? -15.598 1.777 -0.490 1.00 96.56 129 ALA A O 1
ATOM 990 N N . LEU A 1 130 ? -14.973 0.930 -2.484 1.00 96.06 130 LEU A N 1
ATOM 991 C CA . LEU A 1 130 ? -15.622 -0.378 -2.318 1.00 96.06 130 LEU A CA 1
ATOM 992 C C . LEU A 1 130 ? -15.133 -1.084 -1.045 1.00 96.06 130 LEU A C 1
ATOM 994 O O . LEU A 1 130 ? -15.928 -1.354 -0.150 1.00 96.06 130 LEU A O 1
ATOM 998 N N . LEU A 1 131 ? -13.814 -1.248 -0.896 1.00 96.19 131 LEU A N 1
ATOM 999 C CA . LEU A 1 131 ? -13.211 -1.906 0.272 1.00 96.19 131 LEU A CA 1
ATOM 1000 C C . LEU A 1 131 ? -13.431 -1.163 1.604 1.00 96.19 131 LEU A C 1
ATOM 1002 O O . LEU A 1 131 ? -13.222 -1.730 2.672 1.00 96.19 131 LEU A O 1
ATOM 1006 N N . MET A 1 132 ? -13.788 0.122 1.567 1.00 93.38 132 MET A N 1
ATOM 1007 C CA . MET A 1 132 ? -14.062 0.931 2.760 1.00 93.38 132 MET A CA 1
ATOM 1008 C C . MET A 1 132 ? -15.525 0.890 3.223 1.00 93.38 132 MET A C 1
ATOM 1010 O O . MET A 1 132 ? -15.820 1.441 4.296 1.00 93.38 132 MET A O 1
ATOM 1014 N N . LEU A 1 133 ? -16.420 0.351 2.391 1.00 86.62 133 LEU A N 1
ATOM 1015 C CA . LEU A 1 133 ? -17.863 0.279 2.622 1.00 86.62 133 LEU A CA 1
ATOM 1016 C C . LEU A 1 133 ? -18.354 -1.143 2.942 1.00 86.62 133 LEU A C 1
ATOM 1018 O O . LEU A 1 133 ? -19.456 -1.261 3.482 1.00 86.62 133 LEU A O 1
ATOM 1022 N N . ASP A 1 134 ? -17.552 -2.166 2.639 1.00 74.50 134 ASP A N 1
ATOM 1023 C CA . ASP A 1 134 ? -17.737 -3.555 3.089 1.00 74.50 134 ASP A CA 1
ATOM 1024 C C . ASP A 1 134 ? -17.460 -3.728 4.598 1.00 74.50 134 ASP A C 1
ATOM 1026 O O . ASP A 1 134 ? -18.198 -4.509 5.248 1.00 74.50 134 ASP A O 1
#

Foldseek 3Di:
DDDDPPDVQCVLCLCLQVLLCVVQVHGGAAEDEPPDDDDRRPRYHYDDADDPPPVSRLVRVLVCLVVALEAEAGDDDDPVSLPDAPVSLVSCVVSVHEYEHECHRNCPPVVVRHNYDHSHSNRVSVRSNVSVVD

pLDDT: mean 89.3, std 11.39, range [40.88, 98.0]

Secondary structure (DSSP, 8-state):
---S-HHHHHHHTTTHHHHHHHHHTS---EEEES--SSPPPTTEEEEP-S-SSHHHHHHHHHHHGGG-S-EEE---S-HHHHT--SHHHHHHHHHT--EEEESSGGGTT-TTTSEEE-S-HHHHHHHHHHHHH-